Protein AF-A0AAW7YXT6-F1 (afdb_monomer_lite)

Foldseek 3Di:
DQAQEDEDADWPLDCCCVPVCVVVVCVVSNHHYDYDPLPVVVCLVPPVDPSSVVVCVVLVVVCVVVVHDSVVSSPD

Radius of gyration: 14.6 Å; chains: 1; bounding box: 39×22×35 Å

InterPro domains:
  IPR036812 NAD(P)-dependent oxidoreductase domain superfamily [G3DSA:3.20.20.100] (1-76)
  IPR036812 NAD(P)-dependent oxidoreductase domain superfamily [SSF51430] (2-75)

pLDDT: mean 94.83, std 4.4, range [63.69, 98.31]

Organism: NCBI:txid3062664

Secondary structure (DSSP, 8-state):
----EEEEE-SSS--HHHHSSHHHHHHHTTPEEEEE-TTGGGGGG-TT-HHHHHHHHHHHHHHHHHT--HHHHHH-

Structure (mmCIF, N/CA/C/O backbone):
data_AF-A0AAW7YXT6-F1
#
_entry.id   AF-A0AAW7YXT6-F1
#
loop_
_atom_site.group_PDB
_atom_site.id
_atom_site.type_symbol
_atom_site.label_atom_id
_atom_site.label_alt_id
_atom_site.label_comp_id
_atom_site.label_asym_id
_atom_site.label_entity_id
_atom_site.label_seq_id
_atom_site.pdbx_PDB_ins_code
_atom_site.Cartn_x
_atom_site.Cartn_y
_atom_site.Cartn_z
_atom_site.occupancy
_atom_site.B_iso_or_equiv
_atom_site.auth_seq_id
_atom_site.auth_comp_id
_atom_site.auth_asym_id
_atom_sit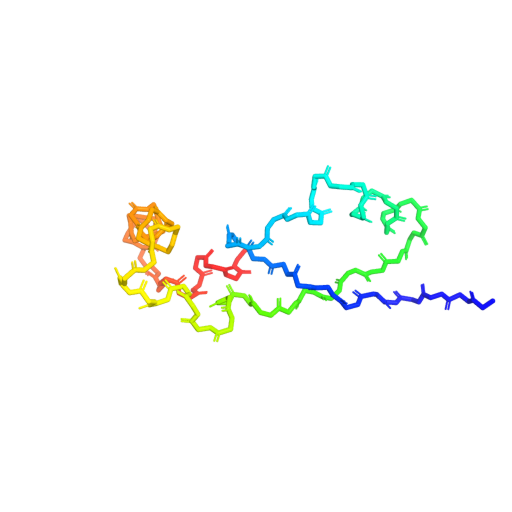e.auth_atom_id
_atom_site.pdbx_PDB_model_num
ATOM 1 N N . MET A 1 1 ? 25.262 -0.535 -19.021 1.00 63.69 1 MET A N 1
ATOM 2 C CA . MET A 1 1 ? 24.984 0.056 -17.694 1.00 63.69 1 MET A CA 1
ATOM 3 C C . MET A 1 1 ? 24.030 -0.894 -16.981 1.00 63.69 1 MET A C 1
ATOM 5 O O . MET A 1 1 ? 22.995 -1.197 -17.556 1.00 63.69 1 MET A O 1
ATOM 9 N N . HIS A 1 2 ? 24.413 -1.450 -15.831 1.00 81.50 2 HIS A N 1
ATOM 10 C CA . HIS A 1 2 ? 23.579 -2.387 -15.067 1.00 81.50 2 HIS A CA 1
ATOM 11 C C . HIS A 1 2 ? 22.785 -1.603 -14.016 1.00 81.50 2 HIS A C 1
ATOM 13 O O . HIS A 1 2 ? 23.388 -0.913 -13.195 1.00 81.50 2 HIS A O 1
ATOM 19 N N . ILE A 1 3 ? 21.453 -1.671 -14.058 1.00 84.75 3 ILE A N 1
ATOM 20 C CA . ILE A 1 3 ? 20.589 -1.057 -13.041 1.00 84.75 3 ILE A CA 1
ATOM 21 C C . ILE A 1 3 ? 20.451 -2.055 -11.893 1.00 84.75 3 ILE A C 1
ATOM 23 O O . ILE A 1 3 ? 19.937 -3.146 -12.093 1.00 84.75 3 ILE A O 1
ATOM 27 N N . SER A 1 4 ? 20.892 -1.688 -10.692 1.00 90.88 4 SER A N 1
ATOM 28 C CA . SER A 1 4 ? 20.832 -2.593 -9.534 1.00 90.88 4 SER A CA 1
ATOM 29 C C . SER A 1 4 ? 19.520 -2.481 -8.747 1.00 90.88 4 SER A C 1
ATOM 31 O O . SER A 1 4 ? 19.086 -3.457 -8.134 1.00 90.88 4 SER A O 1
ATOM 33 N N . ILE A 1 5 ? 18.896 -1.297 -8.742 1.00 94.94 5 ILE A N 1
ATOM 34 C CA . ILE A 1 5 ? 17.658 -0.999 -8.008 1.00 94.94 5 ILE A CA 1
ATOM 35 C C . ILE A 1 5 ? 16.749 -0.130 -8.881 1.00 94.94 5 ILE A C 1
ATOM 37 O O . ILE A 1 5 ? 17.220 0.824 -9.498 1.00 94.94 5 ILE A O 1
ATOM 41 N N . ASN A 1 6 ? 15.450 -0.427 -8.873 1.00 95.19 6 ASN A N 1
ATOM 42 C CA . ASN A 1 6 ? 14.399 0.420 -9.424 1.00 95.19 6 ASN A CA 1
ATOM 43 C C . ASN A 1 6 ? 13.437 0.866 -8.309 1.00 95.19 6 ASN A C 1
ATOM 45 O O . ASN A 1 6 ? 12.922 0.025 -7.571 1.00 95.19 6 ASN A O 1
ATOM 49 N N . GLN A 1 7 ? 13.209 2.174 -8.175 1.00 95.88 7 GLN A N 1
ATOM 50 C CA . GLN A 1 7 ? 12.298 2.739 -7.174 1.00 95.88 7 GLN A CA 1
ATOM 51 C C . GLN A 1 7 ? 10.909 2.914 -7.783 1.00 95.88 7 GLN A C 1
ATOM 53 O O . GLN A 1 7 ? 10.752 3.632 -8.768 1.00 95.88 7 GLN A O 1
ATOM 58 N N . LEU A 1 8 ? 9.904 2.256 -7.211 1.00 95.31 8 LEU A N 1
ATOM 59 C CA . LEU A 1 8 ? 8.556 2.199 -7.773 1.00 95.31 8 LEU A CA 1
ATOM 60 C C . LEU A 1 8 ? 7.508 2.399 -6.684 1.00 95.31 8 LEU A C 1
ATOM 62 O O . LEU A 1 8 ? 7.684 1.938 -5.556 1.00 95.31 8 LEU A O 1
ATOM 66 N N . GLU A 1 9 ? 6.414 3.072 -7.034 1.00 96.25 9 GLU A N 1
ATOM 67 C CA . GLU A 1 9 ? 5.276 3.177 -6.129 1.00 96.25 9 GLU A CA 1
ATOM 68 C C . GLU A 1 9 ? 4.589 1.817 -6.042 1.00 96.25 9 GLU A C 1
ATOM 70 O O . GLU A 1 9 ? 4.205 1.245 -7.067 1.00 96.25 9 GLU A O 1
ATOM 75 N N . LEU A 1 10 ? 4.455 1.295 -4.824 1.00 95.88 10 LEU A N 1
ATOM 76 C CA . LEU A 1 10 ? 3.786 0.027 -4.572 1.00 95.88 10 LEU A CA 1
ATOM 77 C C . LEU A 1 10 ? 3.120 0.058 -3.203 1.00 95.88 10 LEU A C 1
ATOM 79 O O . LEU A 1 10 ? 3.771 0.269 -2.182 1.00 95.88 10 LEU A O 1
ATOM 83 N N . SER A 1 11 ? 1.821 -0.210 -3.193 1.00 95.81 11 SER A N 1
ATOM 84 C CA . SER A 1 11 ? 1.030 -0.422 -1.983 1.00 95.81 11 SER A CA 1
ATOM 85 C C . SER A 1 11 ? -0.248 -1.193 -2.333 1.00 95.81 11 SER A C 1
ATOM 87 O O . SER A 1 11 ? -0.609 -1.279 -3.507 1.00 95.81 11 SER A O 1
ATOM 89 N N . PRO A 1 12 ? -1.004 -1.704 -1.350 1.00 95.06 12 PRO A N 1
ATOM 90 C CA . PRO A 1 12 ? -2.369 -2.193 -1.571 1.00 95.06 12 PRO A CA 1
ATOM 91 C C . PRO A 1 12 ? -3.283 -1.196 -2.305 1.00 95.06 12 PRO A C 1
ATOM 93 O O . PRO A 1 12 ? -4.235 -1.600 -2.972 1.00 95.06 12 PRO A O 1
ATOM 96 N N . TYR A 1 13 ? -2.986 0.106 -2.220 1.00 96.06 13 TYR A N 1
ATOM 97 C CA . TYR A 1 13 ? -3.657 1.132 -3.010 1.00 96.06 13 TYR A CA 1
ATOM 98 C C . TYR A 1 13 ? -3.112 1.213 -4.443 1.00 96.06 13 TYR A C 1
ATOM 100 O O . TYR A 1 13 ? -3.895 1.348 -5.377 1.00 96.06 13 TYR A O 1
ATOM 108 N N . GLN A 1 14 ? -1.801 1.110 -4.659 1.00 95.81 14 GLN A N 1
ATOM 109 C CA . GLN A 1 14 ? -1.178 1.177 -5.984 1.00 95.81 14 GLN A CA 1
ATOM 110 C C . GLN A 1 14 ? -0.565 -0.173 -6.388 1.00 95.81 14 GLN A C 1
ATOM 112 O O . GLN A 1 14 ? 0.576 -0.474 -6.040 1.00 95.81 14 GLN A O 1
ATOM 117 N N . THR A 1 15 ? -1.315 -0.977 -7.148 1.00 95.50 15 THR A N 1
ATOM 118 C CA . THR A 1 15 ? -0.922 -2.342 -7.550 1.00 95.50 15 THR A CA 1
ATOM 119 C C . THR A 1 15 ? -0.558 -2.476 -9.029 1.00 95.50 15 THR A C 1
ATOM 121 O O . THR A 1 15 ? -0.220 -3.569 -9.481 1.00 95.50 15 THR A O 1
ATOM 124 N N . ASP A 1 16 ? -0.581 -1.384 -9.798 1.00 95.56 16 ASP A N 1
ATOM 125 C CA . ASP A 1 16 ? -0.383 -1.399 -11.253 1.00 95.56 16 ASP A CA 1
ATOM 126 C C . ASP A 1 16 ? 0.885 -2.145 -11.693 1.00 95.56 16 ASP A C 1
ATOM 128 O O . ASP A 1 16 ? 0.872 -2.889 -12.680 1.00 95.56 16 ASP A O 1
ATOM 132 N N . ILE A 1 17 ? 1.984 -1.985 -10.949 1.00 94.50 17 ILE A N 1
ATOM 133 C CA . ILE A 1 17 ? 3.269 -2.607 -11.289 1.00 94.50 17 ILE A CA 1
ATOM 134 C C . ILE A 1 17 ? 3.243 -4.141 -11.201 1.00 94.50 17 ILE A C 1
ATOM 136 O O . ILE A 1 17 ? 4.060 -4.791 -11.856 1.00 94.50 17 ILE A O 1
ATOM 140 N N . LEU A 1 18 ? 2.302 -4.710 -10.438 1.00 94.75 18 LEU A N 1
ATOM 141 C CA . LEU A 1 18 ? 2.106 -6.154 -10.293 1.00 94.75 18 LEU A CA 1
ATOM 142 C C . LEU A 1 18 ? 1.378 -6.764 -11.498 1.00 94.75 18 LEU A C 1
ATOM 144 O O . LEU A 1 18 ? 1.474 -7.964 -11.724 1.00 94.75 18 LEU A O 1
ATOM 148 N N . HIS A 1 19 ? 0.655 -5.952 -12.276 1.00 94.12 19 HIS A N 1
ATOM 149 C CA . HIS A 1 19 ? -0.206 -6.435 -13.362 1.00 94.12 19 HIS A CA 1
ATOM 150 C C . HIS A 1 19 ? 0.259 -6.004 -14.758 1.00 94.12 19 HIS A C 1
ATOM 152 O O . HIS A 1 19 ? -0.182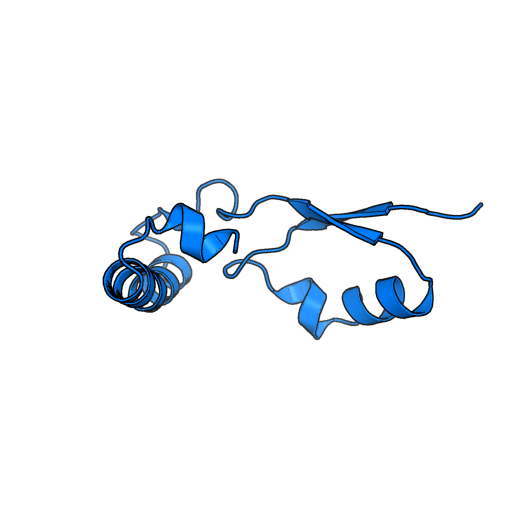 -6.567 -15.756 1.00 94.12 19 HIS A O 1
ATOM 158 N N . LYS A 1 20 ? 1.153 -5.014 -14.851 1.00 93.88 20 LYS A N 1
ATOM 159 C CA . LYS A 1 20 ? 1.612 -4.433 -16.127 1.00 93.88 20 LYS A CA 1
ATOM 160 C C . LYS A 1 20 ? 2.970 -4.969 -16.604 1.00 93.88 20 LYS A C 1
ATOM 162 O O . LYS A 1 20 ? 3.627 -4.328 -17.419 1.00 93.88 20 LYS A O 1
ATOM 167 N N . GLY A 1 21 ? 3.430 -6.102 -16.069 1.00 93.31 21 GLY A N 1
ATOM 168 C CA . GLY A 1 21 ? 4.703 -6.732 -16.448 1.00 93.31 21 GLY A CA 1
ATOM 169 C C . GLY A 1 21 ? 5.965 -6.008 -15.961 1.00 93.31 21 GLY A C 1
ATOM 170 O O . GLY A 1 21 ? 7.082 -6.428 -16.264 1.00 93.31 21 GLY A O 1
ATOM 171 N N . VAL A 1 22 ? 5.818 -4.918 -15.197 1.00 94.69 22 VAL A N 1
ATOM 172 C CA . VAL A 1 22 ? 6.955 -4.177 -14.629 1.00 94.69 22 VAL A CA 1
ATOM 173 C C . VAL A 1 22 ? 7.691 -5.055 -13.625 1.00 94.69 22 VAL A C 1
ATOM 175 O O . VAL A 1 22 ? 8.905 -5.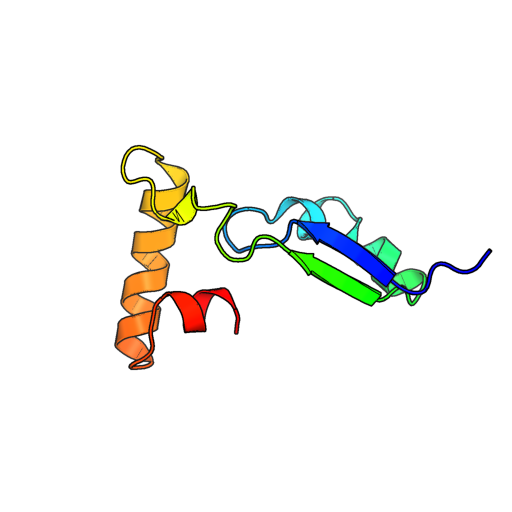213 -13.743 1.00 94.69 22 VAL A O 1
ATOM 178 N N . MET A 1 23 ? 6.960 -5.663 -12.684 1.00 94.88 23 MET A N 1
ATOM 179 C CA . MET A 1 23 ? 7.543 -6.572 -11.697 1.00 94.88 23 MET A CA 1
ATOM 180 C C . MET A 1 23 ? 8.221 -7.775 -12.369 1.00 94.88 23 MET A C 1
ATOM 182 O O . MET A 1 23 ? 9.353 -8.111 -12.019 1.00 94.88 23 MET A O 1
ATOM 186 N N . ASP A 1 24 ? 7.594 -8.345 -13.404 1.00 95.69 24 ASP A N 1
ATOM 187 C CA . ASP A 1 24 ? 8.152 -9.461 -14.180 1.00 95.69 24 ASP A CA 1
ATOM 188 C C . ASP A 1 24 ? 9.480 -9.080 -14.837 1.00 95.69 24 ASP A C 1
ATOM 190 O O . ASP A 1 24 ? 10.460 -9.821 -14.766 1.00 95.69 24 ASP A O 1
ATOM 194 N N . LYS A 1 25 ? 9.550 -7.884 -15.432 1.00 95.38 25 LYS A N 1
ATOM 195 C CA . LYS A 1 25 ? 10.781 -7.382 -16.045 1.00 95.38 25 LYS A CA 1
ATOM 196 C C . LYS A 1 25 ? 11.874 -7.154 -15.005 1.00 95.38 25 LYS A C 1
ATOM 198 O O . LYS A 1 25 ? 13.030 -7.471 -15.279 1.00 95.38 25 LYS A O 1
ATOM 203 N N . MET A 1 26 ? 11.543 -6.615 -13.830 1.00 95.12 26 MET A N 1
ATOM 204 C CA . MET A 1 26 ? 12.525 -6.438 -12.753 1.00 95.12 26 MET A CA 1
ATOM 205 C C . MET A 1 26 ? 13.075 -7.790 -12.295 1.00 95.12 26 MET A C 1
ATOM 207 O O . MET A 1 26 ? 14.291 -7.954 -12.202 1.00 95.12 26 MET A O 1
ATOM 211 N N . TYR A 1 27 ? 12.194 -8.776 -12.125 1.00 94.62 27 TYR A N 1
ATOM 212 C CA . TYR A 1 27 ? 12.563 -10.139 -11.759 1.00 94.62 27 TYR A CA 1
ATOM 213 C C . TYR A 1 27 ? 13.483 -10.795 -12.802 1.00 94.62 27 TYR A C 1
ATOM 215 O O . TYR A 1 27 ? 14.568 -11.261 -12.457 1.00 94.62 27 TYR A O 1
ATOM 223 N N . GLN A 1 28 ? 13.108 -10.758 -14.087 1.00 96.19 28 GLN A N 1
ATOM 224 C CA . GLN A 1 28 ? 13.898 -11.327 -15.191 1.00 96.19 28 GLN A CA 1
ATOM 225 C C . GLN A 1 28 ? 15.298 -10.715 -15.306 1.00 96.19 28 GLN A C 1
ATOM 227 O O . GLN A 1 28 ? 16.250 -11.409 -15.650 1.00 96.19 28 GLN A O 1
ATOM 232 N N . ASN A 1 29 ? 15.427 -9.417 -15.023 1.00 95.0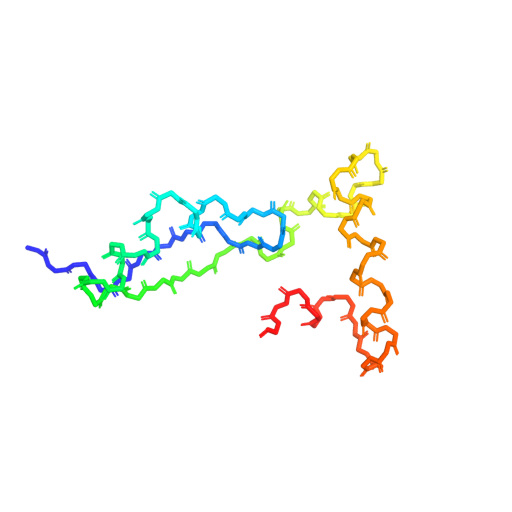0 29 ASN A N 1
ATOM 233 C CA . ASN A 1 29 ? 16.691 -8.691 -15.136 1.00 95.00 29 ASN A CA 1
ATOM 234 C C . ASN A 1 29 ? 17.472 -8.630 -13.813 1.00 95.00 29 ASN A C 1
ATOM 236 O O . ASN A 1 29 ? 18.452 -7.895 -13.734 1.00 95.00 29 ASN A O 1
ATOM 240 N N . GLN A 1 30 ? 17.045 -9.363 -12.776 1.00 95.38 30 GLN A N 1
ATOM 241 C CA . GLN A 1 30 ? 17.667 -9.357 -11.444 1.00 95.38 30 GLN A CA 1
ATOM 242 C C . GLN A 1 30 ? 17.805 -7.945 -10.837 1.00 95.38 30 GLN A C 1
ATOM 244 O O . GLN A 1 30 ? 18.718 -7.664 -10.058 1.00 95.38 30 GLN A O 1
ATOM 249 N N . VAL A 1 31 ? 16.869 -7.053 -11.173 1.00 96.50 31 VAL A N 1
ATOM 250 C CA . VAL A 1 31 ? 16.805 -5.689 -10.643 1.00 96.50 31 VAL A CA 1
ATOM 251 C C . 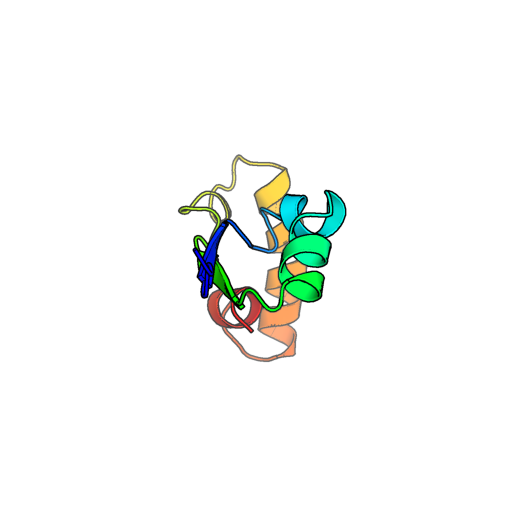VAL A 1 31 ? 15.961 -5.704 -9.377 1.00 96.50 31 VAL A C 1
ATOM 253 O O . VAL A 1 31 ? 14.803 -6.121 -9.395 1.00 96.50 31 VAL A O 1
ATOM 256 N N . LYS A 1 32 ? 16.516 -5.224 -8.262 1.00 95.88 32 LYS A N 1
ATOM 257 C CA . LYS A 1 32 ? 15.756 -5.120 -7.011 1.00 95.88 32 LYS A CA 1
ATOM 258 C C . LYS A 1 32 ? 14.723 -4.002 -7.111 1.00 95.88 32 LYS A C 1
ATOM 260 O O . LYS A 1 32 ? 15.024 -2.923 -7.616 1.00 95.88 32 LYS A O 1
ATOM 265 N N . VAL A 1 33 ? 13.533 -4.231 -6.567 1.00 95.31 33 VAL A N 1
ATOM 266 C CA . VAL A 1 33 ? 12.519 -3.183 -6.417 1.00 95.31 33 VAL A CA 1
ATOM 267 C C . VAL A 1 33 ? 12.647 -2.553 -5.038 1.00 95.31 33 VAL A C 1
ATOM 269 O O . VAL A 1 33 ? 12.730 -3.252 -4.032 1.00 95.31 33 VAL A O 1
ATOM 272 N N . MET A 1 34 ? 12.659 -1.226 -5.001 1.00 96.69 34 MET A N 1
ATOM 273 C CA . MET A 1 34 ? 12.494 -0.438 -3.787 1.00 96.69 34 MET A CA 1
ATOM 274 C C . MET A 1 34 ? 11.106 0.197 -3.839 1.00 96.69 34 MET A C 1
ATOM 276 O O . MET A 1 34 ? 10.872 1.135 -4.603 1.00 96.69 34 MET A O 1
ATOM 280 N N . ALA A 1 35 ? 10.182 -0.365 -3.064 1.00 95.75 35 ALA A N 1
ATOM 281 C CA . ALA A 1 35 ? 8.828 0.151 -2.941 1.00 95.75 35 ALA A CA 1
ATOM 282 C C . ALA A 1 35 ? 8.821 1.453 -2.128 1.00 95.75 35 ALA A C 1
ATOM 284 O O . ALA A 1 35 ? 9.482 1.548 -1.092 1.00 95.75 35 ALA A O 1
ATOM 285 N N . TRP A 1 36 ? 8.053 2.440 -2.580 1.00 96.38 36 TRP A N 1
ATOM 286 C CA . TRP A 1 36 ? 7.758 3.657 -1.825 1.00 96.38 36 TRP A CA 1
ATOM 287 C C . TRP A 1 36 ? 6.247 3.927 -1.805 1.00 96.38 36 TRP A C 1
ATOM 289 O O . TRP A 1 36 ? 5.485 3.294 -2.534 1.00 96.38 36 TRP A O 1
ATOM 299 N N . SER A 1 37 ? 5.816 4.872 -0.959 1.00 96.12 37 SER A N 1
ATOM 300 C CA . SER A 1 37 ? 4.396 5.211 -0.734 1.00 96.12 37 SER A CA 1
ATOM 301 C C . SER A 1 37 ? 3.540 4.067 -0.156 1.00 96.12 37 SER A C 1
ATOM 303 O O . SER A 1 37 ? 2.450 3.798 -0.670 1.00 96.12 37 SER A O 1
ATOM 305 N N . PRO A 1 38 ? 3.948 3.406 0.948 1.00 95.06 38 PRO A N 1
ATOM 306 C CA . PRO A 1 38 ? 3.159 2.305 1.517 1.00 95.06 38 PRO A CA 1
ATOM 307 C C . PRO A 1 38 ? 1.740 2.738 1.937 1.00 95.06 38 PRO A C 1
ATOM 309 O O . PRO A 1 38 ? 0.829 1.919 1.973 1.00 95.06 38 PRO A O 1
ATOM 312 N N . PHE A 1 39 ? 1.533 4.038 2.186 1.00 95.88 39 PHE A N 1
ATOM 313 C CA . PHE A 1 39 ? 0.253 4.640 2.578 1.00 95.88 39 PHE A CA 1
ATOM 314 C C . PHE A 1 39 ? -0.390 5.507 1.484 1.00 95.88 39 PHE A C 1
ATOM 316 O O . PHE A 1 39 ? -1.170 6.406 1.800 1.00 95.88 39 PHE A O 1
ATOM 323 N N . ALA A 1 40 ? -0.039 5.286 0.212 1.00 94.69 40 ALA A N 1
ATOM 324 C CA . ALA A 1 40 ? -0.581 6.033 -0.931 1.00 94.69 40 ALA A CA 1
ATOM 325 C C . ALA A 1 40 ? -0.423 7.562 -0.796 1.00 94.69 40 ALA A C 1
ATOM 327 O O . ALA A 1 40 ? -1.358 8.324 -1.026 1.00 94.69 40 ALA A O 1
ATOM 328 N N . GLY A 1 41 ? 0.731 8.020 -0.304 1.00 92.75 41 GLY A N 1
ATOM 329 C CA . GLY A 1 41 ? 0.986 9.444 -0.067 1.00 92.75 41 GLY A CA 1
ATOM 330 C C . GLY A 1 41 ? 0.042 10.101 0.951 1.00 92.75 41 GLY A C 1
ATOM 331 O O . GLY A 1 41 ? -0.084 11.320 0.953 1.00 92.75 41 GLY A O 1
ATOM 332 N N . GLY A 1 42 ? -0.635 9.313 1.794 1.00 93.50 42 GLY A N 1
ATOM 333 C CA . GLY A 1 42 ? -1.660 9.773 2.735 1.00 93.50 42 GLY A CA 1
ATOM 334 C C . GLY A 1 42 ? -3.096 9.593 2.234 1.00 93.50 42 GLY A C 1
ATOM 335 O O . GLY A 1 42 ? -4.015 9.621 3.050 1.00 93.50 42 GLY A O 1
ATOM 336 N N . GLN A 1 43 ? -3.305 9.325 0.937 1.00 95.00 43 GLN A N 1
ATOM 337 C CA . GLN A 1 43 ? -4.637 9.148 0.343 1.00 95.00 43 GLN A CA 1
ATOM 338 C C . GLN A 1 43 ? -5.405 7.966 0.947 1.00 95.00 43 GLN A C 1
ATOM 340 O O . GLN A 1 43 ? -6.632 8.000 1.004 1.00 95.00 43 GLN A O 1
ATOM 345 N N . LEU A 1 44 ? -4.703 6.948 1.455 1.00 94.06 4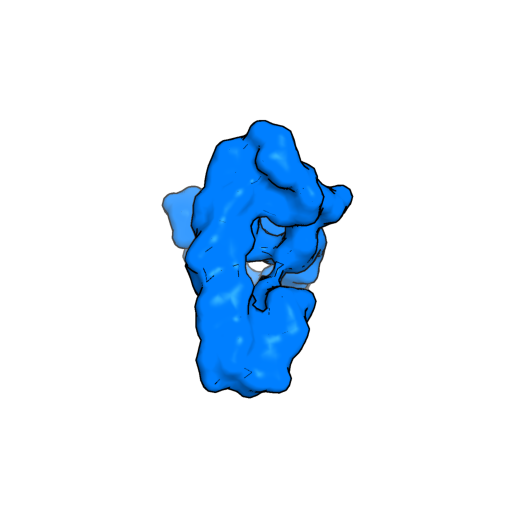4 LEU A N 1
ATOM 346 C CA . LEU A 1 44 ? -5.316 5.792 2.119 1.00 94.06 44 LEU A CA 1
ATOM 347 C C . LEU A 1 44 ? -6.240 6.190 3.284 1.00 94.06 44 LEU A C 1
ATOM 349 O O . LEU A 1 44 ? -7.191 5.475 3.585 1.00 94.06 44 LEU A O 1
ATOM 353 N N . PHE A 1 45 ? -5.962 7.323 3.931 1.00 92.06 45 PHE A N 1
ATOM 354 C CA . PHE A 1 45 ? -6.719 7.816 5.081 1.00 92.06 45 PHE A CA 1
ATOM 355 C C . PHE A 1 45 ? -7.796 8.842 4.702 1.00 92.06 45 PHE A C 1
ATOM 357 O O . PHE A 1 45 ? -8.493 9.358 5.576 1.00 92.06 45 PHE A O 1
ATOM 364 N N . ASP A 1 46 ? -7.954 9.138 3.411 1.00 94.56 46 ASP A N 1
ATOM 365 C CA . ASP A 1 46 ? -9.038 9.977 2.918 1.00 94.56 46 ASP A CA 1
ATOM 366 C C . ASP A 1 46 ? -10.357 9.195 2.934 1.00 94.56 46 ASP A C 1
ATOM 368 O O . ASP A 1 46 ? -10.580 8.267 2.156 1.00 94.56 46 ASP A O 1
ATOM 372 N N . THR A 1 47 ? -11.257 9.587 3.834 1.00 92.44 47 THR A N 1
ATOM 373 C CA . THR A 1 47 ? -12.581 8.965 3.963 1.00 92.44 47 THR A CA 1
ATOM 374 C C . THR A 1 47 ? -13.524 9.322 2.814 1.00 92.44 47 THR A C 1
ATOM 376 O O . THR A 1 47 ? -14.523 8.630 2.620 1.00 92.44 47 THR A O 1
ATOM 379 N N . SER A 1 48 ? -13.224 10.355 2.022 1.00 96.31 48 SER A N 1
ATOM 380 C CA . SER A 1 48 ? -14.010 10.715 0.839 1.00 96.31 48 SER A CA 1
ATOM 381 C C . SER A 1 48 ? -13.692 9.835 -0.375 1.00 96.31 48 SER A C 1
ATOM 383 O O . SER A 1 48 ? -14.558 9.660 -1.232 1.00 96.31 48 SER A O 1
ATOM 385 N N . ASP A 1 49 ? -12.528 9.179 -0.396 1.00 97.06 49 ASP A N 1
ATOM 386 C CA . ASP A 1 49 ? -12.114 8.301 -1.489 1.00 97.06 49 ASP A CA 1
ATOM 387 C C . ASP A 1 49 ? -12.706 6.883 -1.362 1.00 97.06 49 ASP A C 1
ATOM 389 O O . ASP A 1 49 ? -12.503 6.158 -0.383 1.00 97.06 49 ASP A O 1
ATOM 393 N N . ASP A 1 50 ? -13.452 6.465 -2.386 1.00 97.44 50 ASP A N 1
ATOM 394 C CA . ASP A 1 50 ? -14.136 5.167 -2.428 1.00 97.44 50 ASP A CA 1
ATOM 395 C C . ASP A 1 50 ? -13.160 3.985 -2.338 1.00 97.44 50 ASP A C 1
ATOM 397 O O . ASP A 1 50 ? -13.461 2.953 -1.724 1.00 97.44 50 ASP A O 1
ATOM 401 N N . LYS A 1 51 ? -11.983 4.117 -2.959 1.00 96.44 51 LYS A N 1
ATOM 402 C CA . LYS A 1 51 ? -10.978 3.056 -3.009 1.00 96.44 51 LYS A CA 1
ATOM 403 C C . LYS A 1 51 ? -10.304 2.892 -1.648 1.00 96.44 51 LYS A C 1
ATOM 405 O O . LYS A 1 51 ? -10.158 1.751 -1.204 1.00 96.44 51 LYS A O 1
ATOM 410 N N . SER A 1 52 ? -9.984 3.989 -0.972 1.00 96.75 52 SER A N 1
ATOM 411 C CA . SER A 1 52 ? -9.478 4.033 0.399 1.00 96.75 52 SER A CA 1
ATOM 412 C C . SER A 1 52 ? -10.471 3.424 1.379 1.00 96.75 52 SER A C 1
ATOM 414 O O . SER A 1 52 ? -10.103 2.506 2.113 1.00 96.75 52 SER A O 1
ATOM 416 N N . ARG A 1 53 ? -11.754 3.813 1.327 1.00 97.12 53 ARG A N 1
ATOM 417 C CA . ARG A 1 53 ? -12.791 3.206 2.184 1.00 97.12 53 ARG A CA 1
ATOM 418 C C . ARG A 1 53 ? -12.892 1.694 1.989 1.00 97.12 53 ARG A C 1
ATOM 420 O O . ARG A 1 53 ? -12.941 0.946 2.965 1.00 97.12 53 ARG A O 1
ATOM 427 N N . ARG A 1 54 ? -12.887 1.224 0.736 1.00 96.88 54 ARG A N 1
ATOM 428 C CA . ARG A 1 54 ? -12.932 -0.214 0.434 1.00 96.88 54 ARG A CA 1
ATOM 429 C C . ARG A 1 54 ? -11.708 -0.948 0.982 1.00 96.88 54 ARG A C 1
ATOM 431 O O . ARG A 1 54 ? -11.863 -2.024 1.553 1.00 96.88 54 ARG A O 1
ATOM 438 N N . LEU A 1 55 ? -10.512 -0.386 0.829 1.00 96.50 55 LEU A N 1
ATOM 439 C CA . LEU A 1 55 ? -9.286 -0.980 1.365 1.00 96.50 55 LEU A CA 1
ATOM 440 C C . LEU A 1 55 ? -9.308 -1.043 2.894 1.00 96.50 55 LEU A C 1
ATOM 442 O O . LEU A 1 55 ? -9.089 -2.116 3.455 1.00 96.50 55 LEU A O 1
ATOM 446 N N . MET A 1 56 ? -9.641 0.062 3.563 1.00 96.25 56 MET A N 1
ATOM 447 C CA . MET A 1 56 ? -9.709 0.118 5.027 1.00 96.25 56 MET A CA 1
ATOM 448 C C . MET A 1 56 ? -10.724 -0.879 5.592 1.00 96.25 56 MET A C 1
ATOM 450 O O . MET A 1 56 ? -10.421 -1.548 6.577 1.00 96.25 56 MET A O 1
ATOM 454 N N . SER A 1 57 ? -11.849 -1.107 4.900 1.00 97.00 57 SER A N 1
ATOM 455 C CA . SER A 1 57 ? -12.838 -2.121 5.303 1.00 97.00 57 SER A CA 1
ATOM 456 C C . SER A 1 57 ? -12.296 -3.561 5.347 1.00 97.00 57 SER A C 1
ATOM 458 O O . SER A 1 57 ? -12.893 -4.420 5.991 1.00 97.00 57 SER A O 1
ATOM 460 N N . VAL A 1 58 ? -11.166 -3.833 4.681 1.00 97.06 58 VAL A N 1
ATOM 461 C CA . VAL A 1 58 ? -10.463 -5.127 4.707 1.00 97.06 58 VAL A CA 1
ATOM 462 C C . VAL A 1 58 ? -9.262 -5.091 5.653 1.00 97.06 58 VAL A C 1
ATOM 464 O O . VAL A 1 58 ? -9.030 -6.050 6.388 1.00 97.06 58 VAL A O 1
ATOM 467 N N . ILE A 1 59 ? -8.505 -3.992 5.656 1.00 96.62 59 ILE A N 1
ATOM 468 C CA . ILE A 1 59 ? -7.276 -3.860 6.446 1.00 96.62 59 ILE A CA 1
ATOM 469 C C . ILE A 1 59 ? -7.579 -3.777 7.946 1.00 96.62 59 ILE A C 1
ATOM 471 O O . ILE A 1 59 ? -6.885 -4.413 8.735 1.00 96.62 59 ILE A O 1
ATOM 475 N N . GLU A 1 60 ? -8.625 -3.055 8.356 1.00 97.12 60 GLU A N 1
ATOM 476 C CA . GLU A 1 60 ? -8.996 -2.916 9.771 1.00 97.12 60 GLU A CA 1
ATOM 477 C C . GLU A 1 60 ? -9.359 -4.263 10.429 1.00 97.12 60 GLU A C 1
ATOM 479 O O . GLU A 1 60 ? -8.820 -4.566 11.498 1.00 97.12 60 GLU A O 1
ATOM 484 N N . PRO A 1 61 ? -10.184 -5.141 9.815 1.00 98.25 61 PRO A N 1
ATOM 485 C CA . PRO A 1 61 ? -10.382 -6.496 10.328 1.00 98.25 61 PRO A CA 1
ATOM 486 C C . PRO A 1 61 ? -9.094 -7.314 10.459 1.00 98.25 61 PRO A C 1
ATOM 488 O O . PRO A 1 61 ? -8.961 -8.080 11.413 1.00 98.25 61 PRO A O 1
ATOM 491 N N . LEU A 1 62 ? -8.148 -7.177 9.523 1.00 97.94 62 LEU A N 1
ATOM 492 C CA . LEU A 1 62 ? -6.866 -7.885 9.585 1.00 97.94 62 LEU A CA 1
ATOM 493 C C . LEU A 1 62 ? -5.992 -7.357 10.724 1.00 97.94 62 LEU A C 1
ATOM 495 O O . LEU A 1 62 ? -5.444 -8.156 11.479 1.00 97.94 62 LEU A O 1
ATOM 499 N N . ALA A 1 63 ? -5.921 -6.037 10.885 1.00 97.94 63 ALA A N 1
ATOM 500 C CA . ALA A 1 63 ? -5.233 -5.381 11.992 1.00 97.94 63 ALA A CA 1
ATOM 501 C C . ALA A 1 63 ? -5.767 -5.895 13.340 1.00 97.94 63 ALA A C 1
ATOM 503 O O . ALA A 1 63 ? -5.005 -6.392 14.167 1.00 97.94 63 ALA A O 1
ATOM 504 N N . ASN A 1 64 ? -7.094 -5.930 13.501 1.00 98.19 64 ASN A N 1
ATOM 505 C CA . ASN A 1 64 ? -7.738 -6.485 14.692 1.00 98.19 64 ASN A CA 1
ATOM 506 C C . ASN A 1 64 ? -7.440 -7.978 14.890 1.00 98.19 64 ASN A C 1
ATOM 508 O O . ASN A 1 64 ? -7.124 -8.403 16.001 1.00 98.19 64 ASN A O 1
ATOM 512 N N . LYS A 1 65 ? -7.519 -8.784 13.822 1.00 98.31 65 LYS A N 1
ATOM 513 C CA . LYS A 1 65 ? -7.247 -10.229 13.870 1.00 98.31 65 LYS A CA 1
ATOM 514 C C . LYS A 1 65 ? -5.825 -10.527 14.341 1.00 98.31 65 LYS A C 1
ATOM 516 O O . LYS A 1 65 ? -5.631 -11.476 15.097 1.00 98.31 65 LYS A O 1
ATOM 521 N N . TYR A 1 66 ? -4.851 -9.756 13.869 1.00 98.06 66 TYR A N 1
ATOM 522 C CA . TYR A 1 66 ? -3.442 -9.951 14.203 1.00 98.06 66 TYR A CA 1
ATOM 523 C C . TYR A 1 66 ? -2.989 -9.140 15.421 1.00 98.06 66 TYR A C 1
ATOM 525 O O . TYR A 1 66 ? -1.844 -9.288 15.822 1.00 98.06 66 TYR A O 1
ATOM 533 N N . GLN A 1 67 ? -3.884 -8.360 16.041 1.00 97.81 67 GLN A N 1
ATOM 534 C CA . GLN A 1 67 ? -3.574 -7.462 17.162 1.00 97.81 67 GLN A CA 1
ATOM 535 C C . GLN A 1 67 ? -2.467 -6.455 16.825 1.00 97.81 67 GLN A C 1
ATOM 537 O O . GLN A 1 67 ? -1.633 -6.116 17.658 1.00 97.81 67 GLN A O 1
ATOM 542 N N . GLU A 1 68 ? -2.484 -5.972 15.588 1.00 97.69 68 GLU A N 1
ATOM 543 C CA . GLU A 1 68 ? -1.477 -5.079 15.035 1.00 97.69 68 GLU A CA 1
ATOM 544 C C . GLU A 1 68 ? -2.104 -3.774 14.552 1.00 97.69 68 GLU A C 1
ATOM 546 O O . GLU A 1 68 ? -3.314 -3.663 14.357 1.00 97.69 68 GLU A O 1
ATOM 551 N N . ASN A 1 69 ? -1.265 -2.768 14.317 1.00 95.88 69 ASN A N 1
ATOM 552 C CA . ASN A 1 69 ? -1.715 -1.515 13.718 1.00 95.88 69 ASN A CA 1
ATOM 553 C C . ASN A 1 69 ? -1.968 -1.681 12.212 1.00 95.88 69 ASN A C 1
ATOM 555 O O . ASN A 1 69 ? -1.258 -2.422 11.532 1.00 95.88 69 ASN A O 1
ATOM 559 N N . VAL A 1 70 ? -2.891 -0.886 11.655 1.00 94.31 70 VAL A N 1
ATOM 560 C CA . VAL A 1 70 ? -3.106 -0.765 10.195 1.00 94.31 70 VAL A CA 1
ATOM 561 C C . VAL A 1 70 ? -1.777 -0.572 9.461 1.00 94.31 70 VAL A C 1
ATOM 563 O O . VAL A 1 70 ? -1.519 -1.226 8.456 1.00 94.31 70 VAL A O 1
ATOM 566 N N . SER A 1 71 ? -0.887 0.258 10.009 1.00 94.81 71 SER A N 1
ATOM 567 C CA . SER A 1 71 ? 0.431 0.510 9.428 1.00 94.81 71 SER A CA 1
ATOM 568 C C . SER A 1 71 ? 1.312 -0.731 9.308 1.00 94.81 71 SER A C 1
ATOM 570 O O . SER A 1 71 ? 2.052 -0.848 8.335 1.00 94.81 71 SER A O 1
ATOM 572 N N . ALA A 1 72 ? 1.227 -1.655 10.267 1.00 95.94 72 ALA A N 1
ATOM 573 C CA . ALA A 1 72 ? 1.971 -2.907 10.222 1.00 95.94 72 ALA A CA 1
ATOM 574 C C . ALA A 1 72 ? 1.418 -3.822 9.122 1.00 95.94 72 ALA A C 1
ATOM 576 O O . ALA A 1 72 ? 2.189 -4.328 8.317 1.00 95.94 72 ALA A O 1
ATOM 577 N N . ILE A 1 73 ? 0.088 -3.941 9.013 1.00 96.06 73 ILE A N 1
ATOM 578 C CA . ILE A 1 73 ? -0.569 -4.723 7.950 1.00 96.06 73 ILE A CA 1
ATOM 579 C C . ILE A 1 73 ? -0.232 -4.192 6.552 1.00 96.06 73 ILE A C 1
ATOM 581 O O . ILE A 1 73 ? -0.107 -4.964 5.610 1.00 96.06 73 ILE A O 1
ATOM 585 N N . MET A 1 74 ? -0.088 -2.876 6.408 1.00 94.31 74 MET A N 1
ATOM 586 C CA . MET A 1 74 ? 0.207 -2.236 5.125 1.00 94.31 74 MET A CA 1
ATOM 587 C C . MET A 1 74 ? 1.643 -2.440 4.630 1.00 94.31 74 MET A C 1
ATOM 589 O O . MET A 1 74 ? 1.883 -2.309 3.431 1.00 94.31 74 MET A O 1
ATOM 593 N N . ILE A 1 75 ? 2.592 -2.684 5.539 1.00 93.81 75 ILE A N 1
ATOM 594 C CA . ILE A 1 75 ? 4.029 -2.773 5.231 1.00 93.81 75 ILE A CA 1
ATOM 595 C C . ILE A 1 75 ? 4.536 -4.224 5.244 1.00 93.81 75 ILE A C 1
ATOM 597 O O . ILE A 1 75 ? 5.533 -4.502 4.576 1.00 93.81 75 ILE A O 1
ATOM 601 N N . ALA A 1 76 ? 3.891 -5.111 6.010 1.00 91.00 76 ALA A N 1
ATOM 602 C CA . ALA A 1 76 ? 4.251 -6.525 6.140 1.00 91.00 76 ALA A CA 1
ATOM 603 C C . ALA A 1 76 ? 4.203 -7.283 4.803 1.00 91.00 76 ALA A C 1
ATOM 605 O O . ALA A 1 76 ? 5.127 -8.101 4.585 1.00 91.00 76 ALA A O 1
#

Sequence (76 aa):
MHISINQLELSPYQTDILHKGVMDKMYQNQVKVMAWSPFAGGQLFDTSDDKSRRLMSVIEPLANKYQENVSAIMIA